Protein AF-A0A3B9JYL0-F1 (afdb_monomer_lite)

Radius of gyration: 12.58 Å; chains: 1; bounding box: 31×27×26 Å

Secondary structure (DSSP, 8-state):
---GGG--EEEE-SBTTTEETTEEPTTHHHHHHHHHHTT-EEEE-----SS--

Structure (mmCIF, N/CA/C/O backbone):
data_AF-A0A3B9JYL0-F1
#
_entry.id   AF-A0A3B9JYL0-F1
#
loop_
_atom_site.group_PDB
_atom_site.id
_atom_site.type_symbol
_atom_site.label_atom_id
_atom_site.label_alt_id
_atom_site.label_comp_id
_atom_site.label_asym_id
_atom_site.label_entity_id
_atom_site.label_seq_id
_atom_site.pdbx_PDB_ins_code
_atom_site.Cartn_x
_atom_site.Cartn_y
_atom_site.Cartn_z
_atom_site.occupancy
_atom_site.B_iso_or_equiv
_atom_site.auth_seq_id
_atom_site.auth_comp_id
_atom_site.auth_asym_id
_atom_site.auth_atom_id
_atom_site.pdbx_PDB_model_num
ATOM 1 N N . MET A 1 1 ? -10.557 -19.228 7.553 1.00 73.75 1 MET A N 1
ATOM 2 C CA . MET A 1 1 ? -10.466 -18.024 6.696 1.00 73.75 1 MET A CA 1
ATOM 3 C C . MET A 1 1 ? -10.926 -16.852 7.556 1.00 73.75 1 MET A C 1
ATOM 5 O O . MET A 1 1 ? -11.841 -17.067 8.337 1.00 73.75 1 MET A O 1
ATOM 9 N N . ARG A 1 2 ? -10.243 -15.703 7.538 1.00 83.62 2 ARG A N 1
ATOM 10 C CA . ARG A 1 2 ? -10.653 -14.517 8.319 1.00 83.62 2 ARG A CA 1
ATOM 11 C C . ARG A 1 2 ? -11.730 -13.759 7.548 1.00 83.62 2 ARG A C 1
ATOM 13 O O . ARG A 1 2 ? -11.649 -13.710 6.320 1.00 83.62 2 ARG A O 1
ATOM 20 N N . GLU A 1 3 ? -12.687 -13.161 8.247 1.00 91.38 3 GLU A N 1
ATOM 21 C CA . GLU A 1 3 ? -13.646 -12.260 7.610 1.00 91.38 3 GLU A CA 1
ATOM 22 C C . GLU A 1 3 ? -12.939 -10.990 7.136 1.00 91.38 3 GLU A C 1
ATOM 24 O O . GLU A 1 3 ? -12.065 -10.448 7.818 1.00 91.38 3 GLU A O 1
ATOM 29 N N . ARG A 1 4 ? -13.310 -10.480 5.958 1.00 86.44 4 ARG A N 1
ATOM 30 C CA . ARG A 1 4 ? -12.647 -9.294 5.389 1.00 86.44 4 ARG A CA 1
ATOM 31 C C . ARG A 1 4 ? -12.835 -8.048 6.257 1.00 86.44 4 ARG A C 1
ATOM 33 O O . ARG A 1 4 ? -11.979 -7.169 6.246 1.00 86.44 4 ARG A O 1
ATOM 40 N N . SER A 1 5 ? -13.925 -7.993 7.017 1.00 88.62 5 SER A N 1
ATOM 41 C CA . SER A 1 5 ? -14.209 -6.933 7.987 1.00 88.62 5 SER A CA 1
ATOM 42 C C . SER A 1 5 ? -13.241 -6.907 9.173 1.00 88.62 5 SER A C 1
ATOM 44 O O . SER A 1 5 ? -13.172 -5.892 9.855 1.00 88.62 5 SER A O 1
ATOM 46 N N . GLU A 1 6 ? -12.487 -7.983 9.428 1.00 93.44 6 GLU A N 1
ATOM 47 C CA . GLU A 1 6 ? -11.470 -8.018 10.491 1.00 93.44 6 GLU A CA 1
ATOM 48 C C . GLU A 1 6 ? -10.144 -7.355 10.074 1.00 93.44 6 GLU A C 1
ATOM 50 O O . GLU A 1 6 ? -9.288 -7.096 10.922 1.00 93.44 6 GLU A O 1
ATOM 55 N N . ILE A 1 7 ? -9.942 -7.082 8.780 1.00 91.81 7 ILE A N 1
ATOM 56 C CA . ILE A 1 7 ? -8.710 -6.469 8.272 1.00 91.81 7 ILE A CA 1
ATOM 57 C C . ILE A 1 7 ? -8.763 -4.965 8.539 1.00 91.81 7 ILE A C 1
ATOM 59 O O . ILE A 1 7 ? -9.529 -4.235 7.916 1.00 91.81 7 ILE A O 1
ATOM 63 N N . THR A 1 8 ? -7.917 -4.500 9.455 1.00 94.00 8 THR A N 1
ATOM 64 C CA . THR A 1 8 ? -7.849 -3.087 9.866 1.00 94.00 8 THR A CA 1
ATOM 65 C C . THR A 1 8 ? -6.678 -2.326 9.245 1.00 94.00 8 THR A C 1
ATOM 67 O O . THR A 1 8 ? -6.592 -1.105 9.390 1.00 94.00 8 THR A O 1
ATOM 70 N N . SER A 1 9 ? -5.776 -3.024 8.552 1.00 96.25 9 SER A N 1
ATOM 71 C CA . SER A 1 9 ? -4.610 -2.426 7.910 1.00 96.25 9 SER A CA 1
ATOM 72 C C . SER A 1 9 ? -4.111 -3.218 6.701 1.00 96.25 9 SER A C 1
ATOM 74 O O . SER A 1 9 ? -4.352 -4.421 6.589 1.00 96.25 9 SER A O 1
ATOM 76 N N . TRP A 1 10 ? -3.390 -2.533 5.809 1.00 96.50 10 TRP A N 1
ATOM 77 C CA . TRP A 1 10 ? -2.771 -3.114 4.614 1.00 96.50 10 TRP A CA 1
ATOM 78 C C . TRP A 1 10 ? -1.247 -2.980 4.641 1.00 96.50 10 TRP A C 1
ATOM 80 O O . TRP A 1 10 ? -0.702 -1.949 5.022 1.00 96.50 10 TRP A O 1
ATOM 90 N N . LEU A 1 11 ? -0.555 -4.018 4.186 1.00 97.19 11 LEU A N 1
ATOM 91 C CA . LEU A 1 11 ? 0.859 -3.969 3.830 1.00 97.19 11 LEU A CA 1
ATOM 92 C C . LEU A 1 11 ? 0.939 -4.260 2.334 1.00 97.19 11 LEU A C 1
ATOM 94 O O . LEU A 1 11 ? 0.397 -5.273 1.890 1.00 97.19 11 LEU A O 1
ATOM 98 N N . THR A 1 12 ? 1.559 -3.372 1.565 1.00 96.19 12 THR A N 1
ATOM 99 C CA . THR A 1 12 ? 1.655 -3.510 0.107 1.00 96.19 12 THR A CA 1
ATOM 100 C C . THR A 1 12 ? 3.071 -3.242 -0.375 1.00 96.19 12 THR A C 1
ATOM 102 O O . THR A 1 12 ? 3.778 -2.419 0.200 1.00 96.19 12 THR A O 1
ATOM 105 N N . ASP A 1 13 ? 3.466 -3.918 -1.448 1.00 95.12 13 ASP A N 1
ATOM 106 C CA . ASP A 1 13 ? 4.672 -3.573 -2.201 1.00 95.12 13 ASP A CA 1
ATOM 107 C C . ASP A 1 13 ? 4.394 -2.384 -3.140 1.00 95.12 13 ASP A C 1
ATOM 109 O O . ASP A 1 13 ? 3.242 -1.958 -3.306 1.00 95.12 13 ASP A O 1
ATOM 113 N N . MET A 1 14 ? 5.455 -1.845 -3.738 1.00 93.69 14 MET A N 1
ATOM 114 C CA . MET A 1 14 ? 5.429 -0.751 -4.702 1.00 93.69 14 MET A 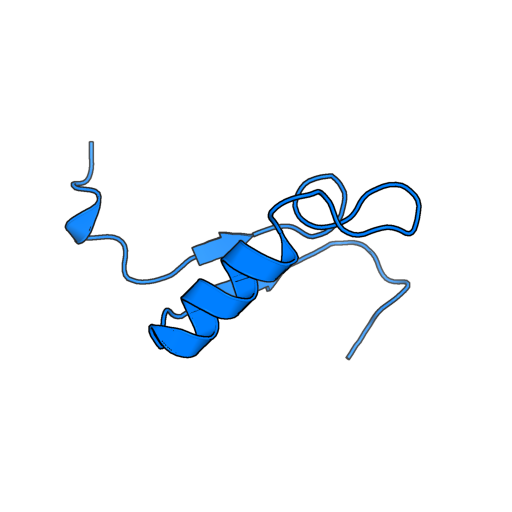CA 1
ATOM 115 C C . MET A 1 14 ? 5.588 -1.262 -6.138 1.00 93.69 14 MET A C 1
ATOM 117 O O . MET A 1 14 ? 4.655 -1.143 -6.934 1.00 93.69 14 MET A O 1
ATOM 121 N N . ASP A 1 15 ? 6.748 -1.821 -6.487 1.00 94.19 15 ASP A N 1
ATOM 122 C CA . ASP A 1 15 ? 7.053 -2.234 -7.859 1.00 94.19 15 ASP A CA 1
ATOM 123 C C . ASP A 1 15 ? 6.249 -3.478 -8.261 1.00 94.19 15 ASP A C 1
ATOM 125 O O . ASP A 1 15 ? 6.185 -4.472 -7.547 1.00 94.19 15 ASP A O 1
ATOM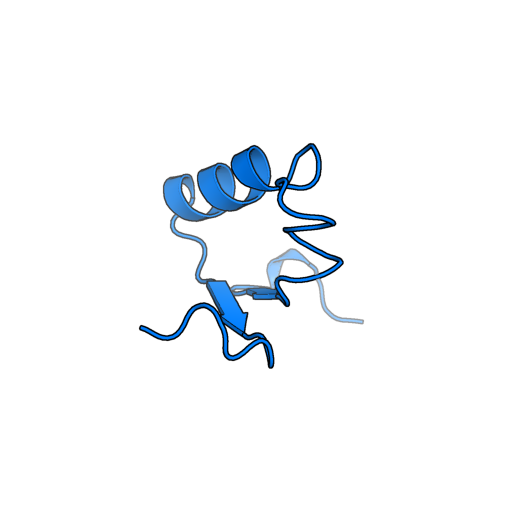 129 N N . GLY A 1 16 ? 5.586 -3.418 -9.414 1.00 93.38 16 GLY A N 1
ATOM 130 C CA . GLY A 1 16 ? 4.667 -4.454 -9.889 1.00 93.38 16 GLY A CA 1
ATOM 131 C C . GLY A 1 16 ? 3.285 -4.444 -9.221 1.00 93.38 16 GLY A C 1
ATOM 132 O O . GLY A 1 16 ? 2.411 -5.183 -9.671 1.00 93.38 16 GLY A O 1
ATOM 133 N N . VAL A 1 17 ? 3.058 -3.601 -8.203 1.00 96.19 17 VAL A N 1
ATOM 134 C CA . VAL A 1 17 ? 1.770 -3.497 -7.485 1.00 96.19 17 VAL A CA 1
ATOM 135 C C . VAL A 1 17 ? 1.139 -2.113 -7.624 1.00 96.19 17 VAL A C 1
ATOM 137 O O . VAL A 1 17 ? 0.004 -1.991 -8.082 1.00 96.19 17 VAL A O 1
ATOM 140 N N . LEU A 1 18 ? 1.877 -1.062 -7.267 1.00 96.00 18 LEU A N 1
ATOM 141 C CA . LEU A 1 18 ? 1.454 0.337 -7.392 1.00 96.00 18 LEU A CA 1
ATOM 142 C C . LEU A 1 18 ? 2.156 1.050 -8.554 1.00 96.00 18 LEU A C 1
ATOM 144 O O . LEU A 1 18 ? 1.624 2.017 -9.103 1.00 96.00 18 LEU A O 1
ATOM 148 N N . TRP A 1 19 ? 3.340 0.574 -8.935 1.00 94.44 19 TRP A N 1
ATOM 149 C CA . TRP A 1 19 ? 4.230 1.216 -9.894 1.00 94.44 19 TRP A CA 1
ATOM 150 C C . TRP A 1 19 ? 4.805 0.202 -10.879 1.00 94.44 19 TRP A C 1
ATOM 152 O O . TRP A 1 19 ? 5.155 -0.912 -10.498 1.00 94.44 19 TRP A O 1
ATOM 162 N N . HIS A 1 20 ? 4.924 0.569 -12.150 1.00 94.25 20 HIS A N 1
ATOM 163 C CA . HIS A 1 20 ? 5.563 -0.269 -13.160 1.00 94.25 20 HIS A CA 1
ATOM 164 C C . HIS A 1 20 ? 6.184 0.602 -14.252 1.00 94.25 20 HIS A C 1
ATOM 166 O O . HIS A 1 20 ? 5.513 1.477 -14.786 1.00 94.25 20 HIS A O 1
ATOM 172 N N . GLU A 1 21 ? 7.457 0.372 -14.588 1.00 90.19 21 GLU A N 1
ATOM 173 C CA . GLU A 1 21 ? 8.160 1.066 -15.686 1.00 90.19 21 GLU A CA 1
ATOM 174 C C . GLU A 1 21 ? 8.062 2.606 -15.633 1.00 90.19 21 GLU A C 1
ATOM 176 O O . GLU A 1 21 ? 7.833 3.272 -16.642 1.00 90.19 21 GLU A O 1
ATOM 181 N N . GLY A 1 22 ? 8.210 3.199 -14.444 1.00 87.88 22 GLY A N 1
ATOM 182 C CA . GLY A 1 22 ? 8.221 4.661 -14.292 1.00 87.88 22 GLY A CA 1
ATOM 183 C C . GLY A 1 22 ? 6.839 5.324 -14.307 1.00 87.88 22 GLY A C 1
ATOM 184 O O . GLY A 1 22 ? 6.760 6.551 -14.344 1.00 87.88 22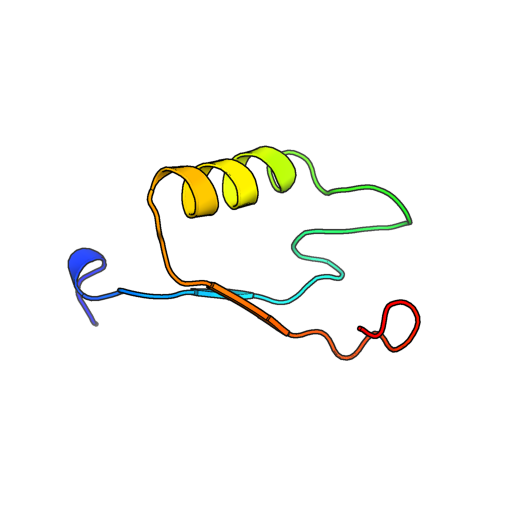 GLY A O 1
ATOM 185 N N . LYS A 1 23 ? 5.757 4.540 -14.264 1.00 94.38 23 LYS A N 1
ATOM 186 C CA . LYS A 1 23 ? 4.376 5.031 -14.182 1.00 94.38 23 LYS A CA 1
ATOM 187 C C . LYS A 1 23 ? 3.602 4.305 -13.087 1.00 94.38 23 LYS A C 1
ATOM 189 O O . LYS A 1 23 ? 3.833 3.129 -12.810 1.00 94.38 23 LYS A O 1
ATOM 194 N N . ALA A 1 24 ? 2.635 5.002 -12.499 1.00 95.62 24 ALA A N 1
ATOM 195 C CA . ALA A 1 24 ? 1.666 4.372 -11.616 1.00 95.62 24 ALA A CA 1
ATOM 196 C C . ALA A 1 24 ? 0.807 3.370 -12.403 1.00 95.62 24 ALA A C 1
ATOM 198 O O . ALA A 1 24 ? 0.411 3.629 -13.545 1.00 95.62 24 ALA A O 1
ATOM 199 N N . ILE A 1 25 ? 0.501 2.235 -11.780 1.00 97.12 25 ILE A N 1
ATOM 200 C CA . ILE A 1 25 ? -0.450 1.268 -12.330 1.00 97.12 25 ILE A CA 1
ATOM 201 C C . ILE A 1 25 ? -1.859 1.894 -12.296 1.00 97.12 25 ILE A C 1
ATOM 203 O O . ILE A 1 25 ? -2.211 2.531 -11.298 1.00 97.12 25 ILE A O 1
ATOM 207 N N . PRO A 1 26 ? -2.687 1.744 -13.351 1.00 97.88 26 PRO A N 1
ATOM 208 C CA . PRO A 1 26 ? -4.053 2.269 -13.353 1.00 97.88 26 PRO A CA 1
ATOM 209 C C . PRO A 1 26 ? -4.854 1.788 -12.135 1.00 97.88 26 PRO A C 1
ATOM 211 O O . PRO A 1 26 ? -4.900 0.590 -11.861 1.00 97.88 26 PRO A O 1
ATOM 214 N N . GLY A 1 27 ? -5.487 2.708 -11.402 1.00 97.56 27 GLY A N 1
ATOM 215 C CA . GLY A 1 27 ? -6.223 2.393 -10.173 1.00 97.56 27 GLY A CA 1
ATOM 216 C C . GLY A 1 27 ? -5.393 2.485 -8.887 1.00 97.56 27 GLY A C 1
ATOM 217 O O . GLY A 1 27 ? -5.973 2.579 -7.804 1.0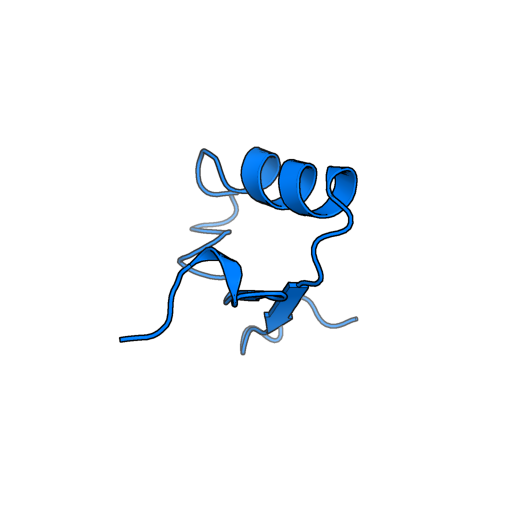0 97.56 27 GLY A O 1
ATOM 218 N N . ALA A 1 28 ? -4.057 2.468 -8.964 1.00 97.56 28 ALA A N 1
ATOM 219 C CA . ALA A 1 28 ? -3.203 2.577 -7.781 1.00 97.56 28 ALA A CA 1
ATOM 220 C C . ALA A 1 28 ? -3.322 3.951 -7.086 1.00 97.56 28 ALA A C 1
ATOM 222 O O . ALA A 1 28 ? -3.492 3.969 -5.862 1.00 97.56 28 ALA A O 1
ATOM 223 N N . PRO A 1 29 ? -3.317 5.096 -7.803 1.00 96.81 29 PRO A N 1
ATOM 224 C CA . PRO A 1 29 ? -3.549 6.398 -7.176 1.00 96.81 29 PRO A CA 1
ATOM 225 C C . PRO A 1 29 ? -4.919 6.492 -6.495 1.00 96.81 29 PRO A C 1
ATOM 227 O O . PRO A 1 29 ? -5.029 7.008 -5.382 1.00 96.81 29 PRO A O 1
ATOM 230 N N . GLU A 1 30 ? -5.963 5.957 -7.129 1.00 98.25 30 GLU A N 1
ATOM 231 C CA . GLU A 1 30 ? -7.327 5.944 -6.601 1.00 98.25 30 GLU A CA 1
ATOM 232 C C . GLU A 1 30 ? -7.440 5.065 -5.350 1.00 98.25 30 GLU A C 1
ATOM 234 O O . GLU A 1 30 ? -8.120 5.436 -4.392 1.00 98.25 30 GLU A O 1
ATOM 239 N N . LEU A 1 31 ? -6.745 3.923 -5.328 1.00 96.75 31 LEU A N 1
ATOM 240 C CA . LEU A 1 31 ? -6.680 3.033 -4.171 1.00 96.75 31 LEU A CA 1
ATOM 241 C C . LEU A 1 31 ? -6.023 3.719 -2.970 1.00 96.75 31 LEU A C 1
ATOM 243 O O . LEU A 1 31 ? -6.598 3.723 -1.880 1.00 96.75 31 LEU A O 1
ATOM 247 N N . VAL A 1 32 ? -4.849 4.325 -3.172 1.00 96.69 32 VAL A N 1
ATOM 248 C CA . VAL A 1 32 ? -4.123 5.031 -2.105 1.00 96.69 32 VAL A CA 1
ATOM 249 C C . VAL A 1 32 ? -4.945 6.211 -1.594 1.00 96.69 32 VAL A C 1
ATOM 251 O O . VAL A 1 32 ? -5.095 6.376 -0.383 1.00 96.69 32 VAL A O 1
ATOM 254 N N . LYS A 1 33 ? -5.554 6.987 -2.499 1.00 97.88 33 LYS A N 1
ATOM 255 C CA . LYS A 1 33 ? -6.462 8.079 -2.133 1.00 97.88 33 LYS A CA 1
ATOM 256 C C . LYS A 1 33 ? -7.626 7.578 -1.278 1.00 97.88 33 LYS A C 1
ATOM 258 O O . LYS A 1 33 ? -7.904 8.164 -0.238 1.00 97.88 33 LYS A O 1
ATOM 263 N N . LYS A 1 34 ? -8.258 6.467 -1.661 1.00 97.38 34 LYS A N 1
ATOM 264 C CA . LYS A 1 34 ? -9.352 5.867 -0.889 1.00 97.38 34 LYS A CA 1
ATOM 265 C C . LYS A 1 34 ? -8.908 5.427 0.507 1.00 97.38 34 LYS A C 1
ATOM 267 O O . LYS A 1 34 ? -9.668 5.599 1.454 1.00 97.38 34 LYS A O 1
ATOM 272 N N . TRP A 1 35 ? -7.709 4.859 0.654 1.00 96.69 35 TRP A N 1
ATOM 273 C CA . TRP A 1 35 ? -7.180 4.510 1.976 1.00 96.69 35 TRP A CA 1
ATOM 274 C C . TRP A 1 35 ? -6.929 5.741 2.842 1.00 96.69 35 TRP A C 1
ATOM 276 O O . TRP A 1 35 ? -7.282 5.714 4.017 1.00 96.69 35 TRP A O 1
ATOM 286 N N . LEU A 1 36 ? -6.387 6.817 2.267 1.00 96.75 36 LEU A N 1
ATOM 287 C CA . LEU A 1 36 ? -6.187 8.086 2.971 1.00 96.75 36 LEU A CA 1
ATOM 288 C C . LEU A 1 36 ? -7.519 8.706 3.418 1.00 96.75 36 LEU A C 1
ATOM 290 O O . LEU A 1 36 ? -7.664 9.056 4.584 1.00 96.75 36 LEU A O 1
ATOM 294 N N . GLU A 1 37 ? -8.503 8.793 2.519 1.00 98.06 37 GLU A N 1
ATOM 295 C CA . GLU A 1 37 ? -9.830 9.358 2.812 1.00 98.06 37 GLU A CA 1
ATOM 296 C C . GLU A 1 37 ? -10.606 8.541 3.852 1.00 98.06 37 GLU A C 1
ATOM 298 O O . GLU A 1 37 ? -11.358 9.101 4.643 1.00 98.06 37 GLU A O 1
ATOM 303 N N . ALA A 1 38 ? -10.425 7.220 3.859 1.00 95.81 38 ALA A N 1
ATOM 304 C CA . ALA A 1 38 ? -11.060 6.319 4.816 1.00 95.81 38 ALA A CA 1
ATOM 305 C C . ALA A 1 38 ? -10.241 6.117 6.104 1.00 95.81 38 ALA A C 1
ATOM 307 O O . ALA A 1 38 ? -10.570 5.215 6.875 1.00 95.81 38 ALA A O 1
ATOM 308 N N . GLU A 1 39 ? -9.146 6.862 6.300 1.00 96.62 39 GLU A N 1
ATOM 309 C CA . GLU A 1 39 ? -8.200 6.697 7.418 1.00 96.62 39 GLU A CA 1
ATOM 310 C C . GLU A 1 39 ? -7.742 5.236 7.620 1.00 96.62 39 GLU A C 1
ATOM 312 O O . GLU A 1 39 ? -7.439 4.774 8.725 1.00 96.62 39 GLU A O 1
ATOM 317 N N . THR A 1 40 ? -7.694 4.470 6.530 1.00 96.19 40 THR A N 1
ATOM 318 C CA . THR A 1 40 ? -7.263 3.076 6.554 1.00 96.19 40 THR A CA 1
ATOM 319 C C . THR A 1 40 ? -5.759 3.039 6.758 1.00 96.19 40 THR A C 1
ATOM 321 O O . THR A 1 40 ? -5.005 3.615 5.979 1.00 96.19 40 THR A O 1
ATOM 324 N N . LYS A 1 41 ? -5.297 2.323 7.783 1.00 97.75 41 LYS A N 1
ATOM 325 C CA . LYS A 1 41 ? -3.863 2.176 8.044 1.00 97.75 41 LYS A CA 1
ATOM 326 C C . LYS A 1 41 ? -3.221 1.364 6.924 1.00 97.75 41 LYS A C 1
ATOM 328 O O . LYS A 1 41 ? -3.648 0.243 6.654 1.00 97.75 41 LYS A O 1
ATOM 333 N N . PHE A 1 42 ? -2.169 1.886 6.309 1.00 97.31 42 PHE A N 1
ATOM 334 C CA . PHE A 1 42 ? -1.379 1.120 5.356 1.00 97.31 42 PHE A CA 1
ATOM 335 C C . PHE A 1 42 ? 0.110 1.428 5.470 1.00 97.31 42 PHE A C 1
ATOM 337 O O . PHE A 1 42 ? 0.503 2.498 5.931 1.00 97.31 42 PHE A O 1
ATOM 344 N N . LEU A 1 43 ? 0.927 0.471 5.041 1.00 96.31 43 LEU A N 1
ATOM 345 C CA . LEU A 1 43 ? 2.362 0.632 4.856 1.00 96.31 43 LEU A CA 1
ATOM 346 C C . LEU A 1 43 ? 2.723 0.163 3.448 1.00 96.31 43 LEU A C 1
ATOM 348 O O . LEU A 1 43 ? 2.385 -0.957 3.061 1.00 96.31 43 LEU A O 1
ATOM 352 N N . VAL A 1 44 ? 3.414 1.020 2.698 1.00 95.00 44 VAL A N 1
ATOM 353 C CA . VAL A 1 44 ? 4.112 0.606 1.480 1.00 95.00 44 VAL A CA 1
ATOM 354 C C . VAL A 1 44 ? 5.512 0.180 1.900 1.00 95.00 44 VAL A C 1
ATOM 356 O O . VAL A 1 44 ? 6.272 0.995 2.419 1.00 95.00 44 VAL A O 1
ATOM 359 N N . LEU A 1 45 ? 5.833 -1.099 1.730 1.00 94.69 45 LEU A N 1
ATOM 3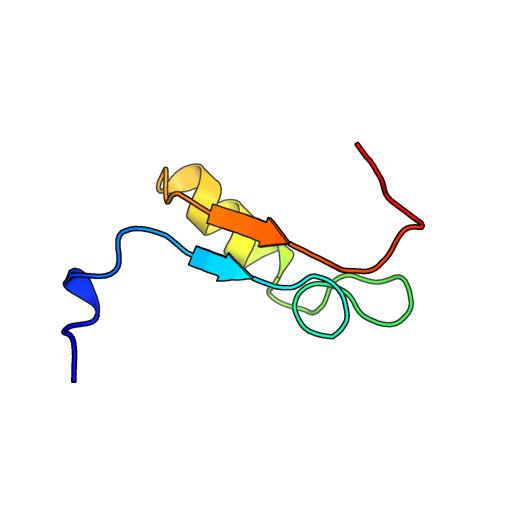60 C CA . LEU A 1 45 ? 7.138 -1.661 2.058 1.00 94.69 45 LEU A CA 1
ATOM 361 C C . LEU A 1 45 ? 7.720 -2.271 0.793 1.00 94.69 45 LEU A C 1
ATOM 363 O O . LEU A 1 45 ? 7.217 -3.280 0.308 1.00 94.69 45 LEU A O 1
ATOM 367 N N . THR A 1 46 ? 8.779 -1.655 0.279 1.00 93.31 46 THR A N 1
ATOM 368 C CA . THR A 1 46 ? 9.455 -2.105 -0.934 1.00 93.31 46 THR A CA 1
ATOM 369 C C . THR A 1 46 ? 10.948 -2.273 -0.693 1.00 93.31 46 THR A C 1
ATOM 371 O O . THR A 1 46 ? 11.543 -1.570 0.122 1.00 93.31 46 THR A O 1
ATOM 374 N N . ASN A 1 47 ? 11.556 -3.214 -1.414 1.00 91.81 47 ASN A N 1
ATOM 375 C CA . ASN A 1 47 ? 13.006 -3.415 -1.413 1.00 91.81 47 ASN A CA 1
ATOM 376 C C . ASN A 1 47 ? 13.724 -2.484 -2.404 1.00 91.81 47 ASN A C 1
ATOM 378 O O . ASN A 1 47 ? 14.952 -2.514 -2.493 1.00 91.81 47 ASN A O 1
ATOM 382 N N . ASN A 1 48 ? 12.984 -1.680 -3.171 1.00 88.25 48 ASN A N 1
ATOM 383 C CA . ASN A 1 48 ? 13.567 -0.718 -4.092 1.00 88.25 48 ASN A CA 1
ATOM 384 C C . ASN A 1 48 ? 14.222 0.439 -3.323 1.00 88.25 48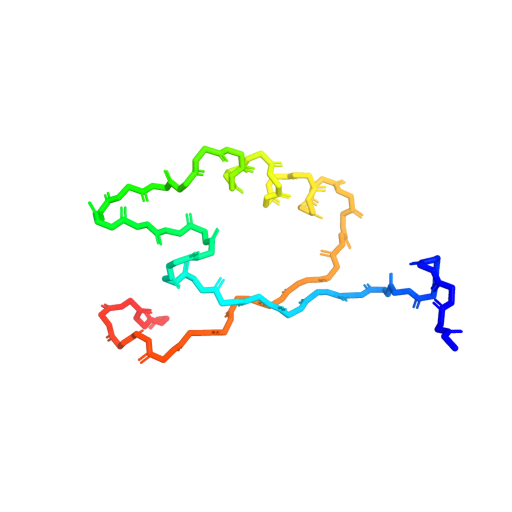 ASN A C 1
ATOM 386 O O . ASN A 1 48 ? 13.553 1.220 -2.653 1.00 88.25 48 ASN A O 1
ATOM 390 N N . SER A 1 49 ? 15.546 0.555 -3.440 1.00 86.56 49 SER A N 1
ATOM 391 C CA . SER A 1 49 ? 16.357 1.541 -2.718 1.00 86.56 49 SER A CA 1
ATOM 392 C C . SER A 1 49 ? 16.500 2.888 -3.434 1.00 86.56 49 SER A C 1
ATOM 394 O O . SER A 1 49 ? 17.264 3.731 -2.975 1.00 86.56 49 SER A O 1
ATOM 396 N N . ILE A 1 50 ? 15.842 3.089 -4.581 1.00 84.50 50 ILE A N 1
ATOM 397 C CA . ILE A 1 50 ? 15.931 4.344 -5.349 1.00 84.50 50 ILE A CA 1
ATOM 398 C C . ILE A 1 50 ? 15.195 5.478 -4.623 1.00 84.50 50 ILE A C 1
ATOM 400 O O . ILE A 1 50 ? 15.652 6.619 -4.638 1.00 84.50 50 ILE A O 1
ATOM 404 N N . TYR A 1 51 ? 14.074 5.157 -3.976 1.00 70.81 51 TYR A N 1
ATOM 405 C CA . TYR A 1 51 ? 13.235 6.104 -3.247 1.00 70.81 51 TYR A CA 1
ATOM 406 C C . TYR A 1 51 ? 13.238 5.750 -1.759 1.00 70.81 51 TYR A C 1
ATOM 408 O O . TYR A 1 51 ? 12.358 5.047 -1.266 1.00 70.81 51 TYR A O 1
ATOM 416 N N . THR A 1 52 ? 14.263 6.208 -1.046 1.00 69.56 52 THR A N 1
ATOM 417 C CA . THR A 1 52 ? 14.315 6.145 0.420 1.00 69.56 52 THR A CA 1
ATOM 418 C C . THR A 1 52 ? 13.654 7.389 1.030 1.00 69.56 52 THR A C 1
ATOM 420 O O . THR A 1 52 ? 13.628 8.421 0.356 1.00 69.56 52 THR A O 1
ATOM 423 N N . PRO A 1 53 ? 13.125 7.316 2.269 1.00 60.84 53 PRO A N 1
ATOM 424 C CA . PRO A 1 53 ? 12.668 8.497 3.007 1.00 60.84 53 PRO A CA 1
ATOM 425 C C . PRO A 1 53 ? 13.716 9.612 3.084 1.00 60.84 53 PRO A C 1
ATOM 427 O O . PRO A 1 53 ? 14.927 9.283 3.101 1.00 60.84 53 PRO A O 1
#

pLDDT: mean 92.36, std 7.75, range [60.84, 98.25]

Foldseek 3Di:
DDDPVVDQEEEEEPYPTQDDPHDGDPCSVVVVVVCVVVVRHYDHDYPDPPDDD

Sequence (53 aa):
MRERSEITSWLTDMDGVLWHEGKAIPGAPELVKKWLEAETKFLVLTNNSIYTP